Protein AF-A0AAU7EG96-F1 (afdb_monomer)

Foldseek 3Di:
DADPVRDDFQADDDDPPDDDDQPCCQVVVDDHPDDDDDLDDDDDDDDHSVRLVVCCVVDPVSVVVVVVNVVVVVVVVVVVVVCLPPDLLVVVVVVCVVPVCCPVRDDLCNVCSNSVHHSVVSVVSVVVVVD

Solvent-accessible surface area (backbone atoms only — not comparable to full-atom values): 8156 Å² total; per-residue (Å²): 56,68,45,99,85,69,45,78,39,43,87,78,85,85,61,90,98,57,91,82,79,54,64,65,20,57,74,69,74,46,82,64,86,59,75,87,80,79,90,57,97,78,86,82,89,85,77,52,61,68,58,50,52,51,44,44,74,75,28,68,7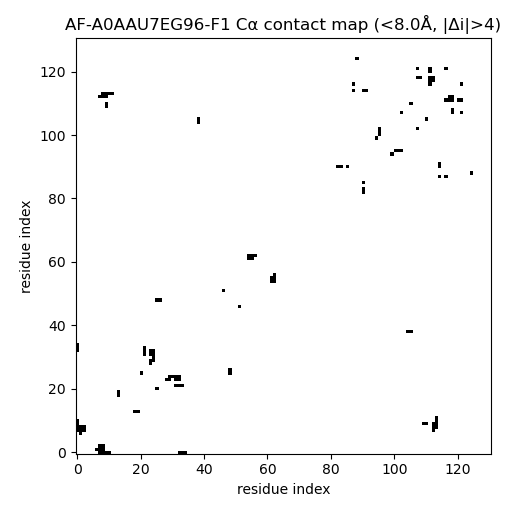0,52,37,56,50,50,50,54,51,51,53,51,53,50,52,53,51,52,52,56,57,61,46,66,81,46,54,69,67,57,48,48,50,52,47,42,73,78,35,78,62,45,79,83,73,46,56,66,61,53,53,14,35,50,66,72,47,50,54,68,56,46,54,52,53,53,63,71,67,75,112

Organism: NCBI:txid3045158

Sequence (131 aa):
MLSTEGKEVNTGFNFENWWIGDVCSFVNQTPSLINTQFLENTTLLTITAKNHLDLLNKSQCFREYTYKLRSKATMASVLKLSELSESARTRYKVLLEKYPKIQQRVSQKQIASFLQITPEALSRLRKSETL

Secondary structure (DSSP, 8-state):
-B-TTS-B-------TT-----HHHHHHTPPPSS----SS--------HHHHHHHHHH-HHHHHHHHHHHHHHHHHHHHHHHGGGS-HHHHHHHHHHH-TTHHHHS-HHHHHHHTTS-HHHHHHHHHHH--

pLDDT: mean 91.74, std 6.52, range [41.66, 98.31]

Structure (mmCIF, N/CA/C/O backbone):
data_AF-A0AAU7EG96-F1
#
_entry.id   AF-A0AAU7EG96-F1
#
loop_
_atom_site.group_PDB
_atom_site.id
_atom_site.type_symbol
_atom_site.label_atom_id
_atom_site.label_alt_id
_atom_site.label_comp_id
_atom_site.label_asym_id
_atom_site.label_entity_id
_atom_site.label_seq_id
_atom_site.pdbx_PDB_ins_code
_atom_site.Cartn_x
_atom_site.Cartn_y
_atom_site.Cartn_z
_atom_site.occupancy
_atom_site.B_iso_or_equiv
_atom_site.auth_seq_id
_atom_site.auth_comp_id
_atom_site.auth_asym_id
_atom_site.auth_atom_id
_atom_site.pdbx_PDB_model_num
ATOM 1 N N . MET A 1 1 ? 4.198 -4.370 7.276 1.00 84.25 1 MET A N 1
ATOM 2 C CA . MET A 1 1 ? 5.556 -4.248 7.862 1.00 84.25 1 MET A CA 1
ATOM 3 C C . MET A 1 1 ? 5.517 -4.840 9.261 1.00 84.25 1 MET A C 1
ATOM 5 O O . MET A 1 1 ? 4.439 -4.861 9.841 1.00 84.25 1 MET A O 1
ATOM 9 N N . LEU A 1 2 ? 6.635 -5.330 9.795 1.00 83.06 2 LEU A N 1
ATOM 10 C CA . LEU A 1 2 ? 6.716 -5.724 11.204 1.00 83.06 2 LEU A CA 1
ATOM 11 C C . LEU A 1 2 ? 7.231 -4.551 12.041 1.00 83.06 2 LEU A C 1
ATOM 13 O O . LEU A 1 2 ? 8.194 -3.894 11.649 1.00 83.06 2 LEU A O 1
ATOM 17 N N . SER A 1 3 ? 6.581 -4.277 13.170 1.00 84.31 3 SER A N 1
ATOM 18 C CA . SER A 1 3 ? 7.114 -3.362 14.177 1.00 84.31 3 SER A CA 1
ATOM 19 C C . SER A 1 3 ? 8.365 -3.952 14.834 1.00 84.31 3 SER A C 1
ATOM 21 O O . SER A 1 3 ? 8.669 -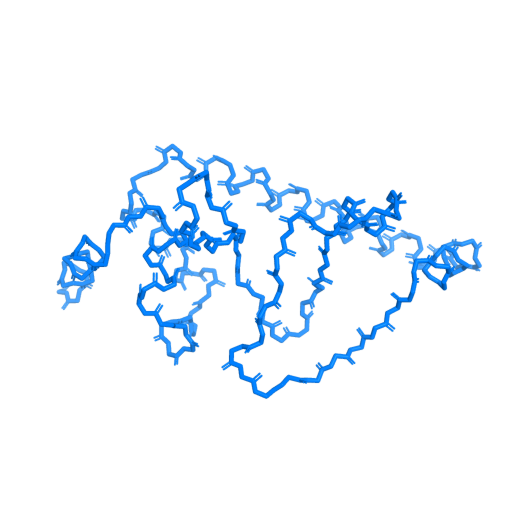5.136 14.681 1.00 84.31 3 SER A O 1
ATOM 23 N N . THR A 1 4 ? 9.061 -3.143 15.630 1.00 84.12 4 THR A N 1
ATOM 24 C CA . THR A 1 4 ? 10.184 -3.592 16.469 1.00 84.12 4 THR A CA 1
ATOM 25 C C . THR A 1 4 ? 9.793 -4.694 17.461 1.00 84.12 4 THR A C 1
ATOM 27 O O . THR A 1 4 ? 10.639 -5.479 17.868 1.00 84.12 4 THR A O 1
ATOM 30 N N . GLU A 1 5 ? 8.508 -4.795 17.807 1.00 85.69 5 GLU A N 1
ATOM 31 C CA . GLU A 1 5 ? 7.936 -5.848 18.658 1.00 85.69 5 GLU A CA 1
ATOM 32 C C . GLU A 1 5 ? 7.447 -7.073 17.859 1.00 85.69 5 GLU A C 1
ATOM 34 O O . GLU A 1 5 ? 6.770 -7.941 18.405 1.00 85.69 5 GLU A O 1
ATOM 39 N N . GLY A 1 6 ? 7.702 -7.128 16.547 1.00 84.31 6 GLY A N 1
ATOM 40 C CA . GLY A 1 6 ? 7.249 -8.215 15.675 1.00 84.31 6 GLY A CA 1
ATOM 41 C C . GLY A 1 6 ? 5.750 -8.198 15.354 1.00 84.31 6 GLY A C 1
ATOM 42 O O . GLY A 1 6 ? 5.225 -9.177 14.827 1.00 84.31 6 GLY A O 1
ATOM 43 N N . LYS A 1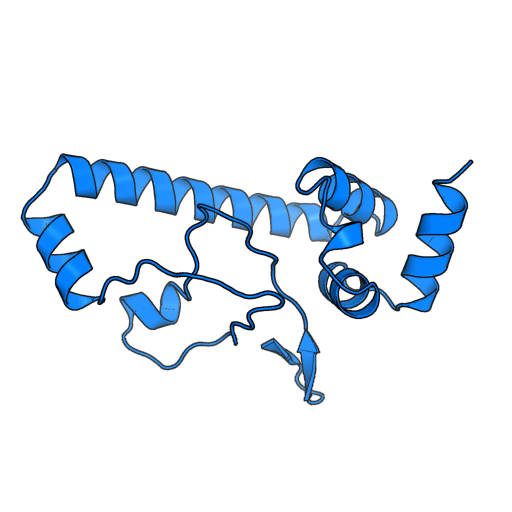 7 ? 5.035 -7.103 15.647 1.00 86.19 7 LYS A N 1
ATOM 44 C CA . LYS A 1 7 ? 3.603 -6.969 15.330 1.00 86.19 7 LYS A CA 1
ATOM 45 C C . LYS A 1 7 ? 3.406 -6.482 13.902 1.00 86.19 7 LYS A C 1
ATOM 47 O O . LYS A 1 7 ? 4.106 -5.585 13.438 1.00 86.19 7 LYS A O 1
ATOM 52 N N . GLU A 1 8 ? 2.410 -7.030 13.217 1.00 89.56 8 GLU A N 1
ATOM 53 C CA . GLU A 1 8 ? 2.054 -6.573 11.878 1.00 89.56 8 GLU A CA 1
ATOM 54 C C . GLU A 1 8 ? 1.417 -5.176 11.914 1.00 89.56 8 GLU A C 1
ATOM 56 O O . GLU A 1 8 ? 0.393 -4.945 12.561 1.00 89.56 8 GLU A O 1
ATOM 61 N N . VAL A 1 9 ? 2.022 -4.255 11.167 1.00 92.06 9 VAL A N 1
ATOM 62 C CA . VAL A 1 9 ? 1.521 -2.904 10.920 1.00 92.06 9 VAL A CA 1
ATOM 63 C C . VAL A 1 9 ? 1.111 -2.793 9.455 1.00 92.06 9 VAL A C 1
ATOM 65 O O . VAL A 1 9 ? 1.949 -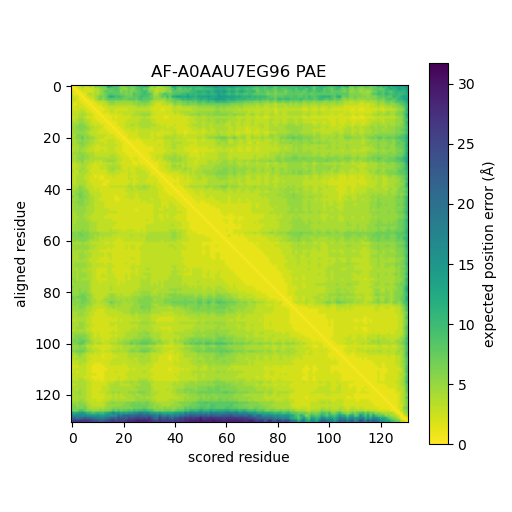2.917 8.547 1.00 92.06 9 VAL A O 1
ATOM 68 N N . ASN A 1 10 ? -0.182 -2.559 9.220 1.00 93.75 10 ASN A N 1
ATOM 69 C CA . ASN A 1 10 ? -0.733 -2.363 7.882 1.00 93.75 10 ASN A CA 1
ATOM 70 C C . ASN A 1 10 ? -0.454 -0.925 7.423 1.00 93.75 10 ASN A C 1
ATOM 72 O O . ASN A 1 10 ? -0.897 0.042 8.034 1.00 93.75 10 ASN A O 1
ATOM 76 N N . THR A 1 11 ? 0.299 -0.768 6.334 1.00 90.38 11 THR A N 1
ATOM 77 C CA . THR A 1 11 ? 0.752 0.547 5.849 1.00 90.38 11 THR A CA 1
ATOM 78 C C . THR A 1 11 ? -0.112 1.107 4.721 1.00 90.38 11 THR A C 1
ATOM 80 O O . THR A 1 11 ? 0.005 2.286 4.392 1.00 90.38 11 THR A O 1
ATOM 83 N N . GLY A 1 12 ? -1.009 0.316 4.140 1.00 91.12 12 GLY A N 1
ATOM 84 C CA . GLY A 1 12 ? -1.874 0.748 3.051 1.00 91.12 12 GLY A CA 1
ATOM 85 C C . GLY A 1 12 ? -2.803 -0.360 2.585 1.00 91.12 12 GLY A C 1
ATOM 86 O O . GLY A 1 12 ? -2.575 -1.533 2.875 1.00 91.12 12 GLY A O 1
ATOM 87 N N . PHE A 1 13 ? -3.827 0.040 1.840 1.00 92.75 13 PHE A N 1
ATOM 88 C CA . PHE A 1 13 ? -4.729 -0.851 1.122 1.00 92.75 13 PHE A CA 1
ATOM 89 C C . PHE A 1 13 ? -4.716 -0.445 -0.343 1.00 92.75 13 PHE A C 1
ATOM 91 O O . PHE A 1 13 ? -4.750 0.747 -0.651 1.00 92.75 13 PHE A O 1
ATOM 98 N N . ASN A 1 14 ? -4.639 -1.435 -1.224 1.00 91.94 14 ASN A N 1
ATOM 99 C CA . ASN A 1 14 ? -4.658 -1.237 -2.664 1.00 91.94 14 ASN A CA 1
ATOM 100 C C . ASN A 1 14 ? -5.835 -2.015 -3.240 1.00 91.94 14 ASN A C 1
ATOM 102 O O . ASN A 1 14 ? -6.089 -3.146 -2.828 1.00 91.94 14 ASN A O 1
ATOM 106 N N . PHE A 1 15 ? -6.538 -1.383 -4.170 1.00 92.00 15 PHE A N 1
ATOM 107 C CA . PHE A 1 15 ? -7.729 -1.921 -4.815 1.00 92.00 15 PHE A CA 1
ATOM 108 C C . PHE A 1 15 ? -7.469 -2.141 -6.308 1.00 92.00 15 PHE A C 1
ATOM 110 O O . PHE A 1 15 ? -6.350 -1.979 -6.797 1.00 92.00 15 PHE A O 1
ATOM 117 N N . GLU A 1 16 ? -8.496 -2.552 -7.039 1.00 92.38 16 GLU A N 1
ATOM 118 C CA . GLU A 1 16 ? -8.412 -2.835 -8.465 1.00 92.38 16 GLU A CA 1
ATOM 119 C C . GLU A 1 16 ? -7.864 -1.637 -9.254 1.00 92.38 16 GLU A C 1
ATOM 121 O O . GLU A 1 16 ? -8.181 -0.482 -8.968 1.00 92.38 16 GLU A O 1
ATOM 126 N N . ASN A 1 17 ? -7.073 -1.922 -10.293 1.00 91.25 17 ASN A N 1
ATOM 127 C CA . ASN A 1 17 ? -6.453 -0.935 -11.190 1.00 91.25 17 ASN A CA 1
ATOM 128 C C . ASN A 1 17 ? -5.420 -0.004 -10.530 1.00 91.25 17 ASN A C 1
ATOM 130 O O . ASN A 1 17 ? -5.036 1.010 -11.119 1.00 91.25 17 ASN A O 1
ATOM 134 N N . TRP A 1 18 ? -4.962 -0.323 -9.319 1.00 91.38 18 TRP A N 1
ATOM 135 C CA . TRP A 1 18 ? -3.933 0.451 -8.633 1.00 91.38 18 TRP A CA 1
ATOM 136 C C . TRP A 1 18 ? -2.543 -0.124 -8.874 1.00 91.38 18 TRP A C 1
ATOM 138 O O . TRP A 1 18 ? -2.346 -1.335 -8.966 1.00 91.38 18 TRP A O 1
ATOM 148 N N . TRP A 1 19 ? -1.558 0.769 -8.931 1.00 92.38 19 TRP A N 1
ATOM 149 C CA . TRP A 1 19 ? -0.156 0.377 -8.902 1.00 92.38 19 TRP A CA 1
ATOM 150 C C . TRP A 1 19 ? 0.233 -0.031 -7.489 1.00 92.38 19 TRP A C 1
ATOM 152 O O . TRP A 1 19 ? -0.024 0.703 -6.535 1.00 92.38 19 TRP A O 1
ATOM 162 N N . ILE A 1 20 ? 0.903 -1.173 -7.374 1.00 91.00 20 ILE A N 1
ATOM 163 C CA . ILE A 1 20 ? 1.478 -1.653 -6.122 1.00 91.00 20 ILE A CA 1
ATOM 164 C C . ILE A 1 20 ? 2.963 -1.920 -6.318 1.00 91.00 20 ILE A C 1
ATOM 166 O O . ILE A 1 20 ? 3.393 -2.383 -7.374 1.00 91.00 20 ILE A O 1
ATOM 170 N N . GLY A 1 21 ? 3.752 -1.621 -5.296 1.00 89.38 21 GLY A N 1
ATOM 171 C CA . GLY A 1 21 ? 5.180 -1.886 -5.312 1.00 89.38 21 GLY A CA 1
ATOM 172 C C . GLY A 1 21 ? 5.919 -1.069 -4.268 1.00 89.38 21 GLY A C 1
ATOM 173 O O . GLY A 1 21 ? 5.501 0.025 -3.890 1.00 89.38 21 GLY A O 1
ATOM 174 N N . ASP A 1 22 ? 7.042 -1.611 -3.820 1.00 90.62 22 ASP A N 1
ATOM 175 C CA . ASP A 1 22 ? 8.004 -0.883 -3.011 1.00 90.62 22 ASP A CA 1
ATOM 176 C C . ASP A 1 22 ? 8.964 -0.144 -3.944 1.00 90.62 22 ASP A C 1
ATOM 178 O O . ASP A 1 22 ? 9.811 -0.752 -4.599 1.00 90.62 22 ASP A O 1
ATOM 182 N N . VAL A 1 23 ? 8.811 1.178 -4.023 1.00 89.44 23 VAL A N 1
ATOM 183 C CA . VAL A 1 23 ? 9.634 2.028 -4.891 1.00 89.44 23 VAL A CA 1
ATOM 184 C C . VAL A 1 23 ? 11.108 1.980 -4.486 1.00 89.44 23 VAL A C 1
ATOM 186 O O . VAL A 1 23 ? 11.965 1.987 -5.368 1.00 89.44 23 VAL A O 1
ATOM 189 N N . CYS A 1 24 ? 11.419 1.888 -3.190 1.00 90.00 24 CYS A N 1
ATOM 190 C CA . CYS A 1 24 ? 12.800 1.809 -2.714 1.00 90.00 24 CYS A CA 1
ATOM 191 C C . CYS A 1 24 ? 13.455 0.515 -3.195 1.00 90.00 24 CYS A C 1
ATOM 193 O O . CYS A 1 24 ? 14.531 0.557 -3.789 1.00 90.00 24 CYS A O 1
ATOM 195 N N . SER A 1 25 ? 12.772 -0.615 -3.009 1.00 93.00 25 SER A N 1
ATOM 196 C CA . SER A 1 25 ? 13.219 -1.918 -3.514 1.00 93.00 25 SER A CA 1
ATOM 197 C C . SER A 1 25 ? 13.349 -1.927 -5.036 1.00 93.00 25 SER A C 1
ATOM 199 O O . SER A 1 25 ? 14.376 -2.336 -5.576 1.00 93.00 25 SER A O 1
ATOM 201 N N . PHE A 1 26 ? 12.340 -1.407 -5.738 1.00 92.50 26 PHE A N 1
ATOM 202 C CA . PHE A 1 26 ? 12.288 -1.409 -7.196 1.00 92.50 26 PHE A CA 1
ATOM 203 C C . PHE A 1 26 ? 13.391 -0.559 -7.835 1.00 92.50 26 PHE A C 1
ATOM 205 O O . PHE A 1 26 ? 13.943 -0.942 -8.864 1.00 92.50 26 PHE A O 1
ATOM 212 N N . VAL A 1 27 ? 13.724 0.593 -7.245 1.00 90.56 27 VAL A N 1
ATOM 213 C CA . VAL A 1 27 ? 14.768 1.488 -7.765 1.00 90.56 27 VAL A CA 1
ATOM 214 C C . VAL A 1 27 ? 16.159 1.009 -7.361 1.00 90.56 27 VAL A C 1
ATOM 216 O O . VAL A 1 27 ? 17.033 0.918 -8.218 1.00 90.56 27 VAL A O 1
ATOM 219 N N . ASN A 1 28 ? 16.360 0.663 -6.088 1.00 92.12 28 ASN A N 1
ATOM 220 C CA . ASN A 1 28 ? 17.689 0.341 -5.558 1.00 92.12 28 ASN A CA 1
ATOM 221 C C . ASN A 1 28 ? 18.083 -1.130 -5.737 1.00 92.12 28 ASN A C 1
ATOM 223 O O . ASN A 1 28 ? 19.201 -1.498 -5.393 1.00 92.12 28 ASN A O 1
ATOM 227 N N . GLN A 1 29 ? 17.181 -1.972 -6.251 1.00 92.81 29 GLN A N 1
ATOM 228 C CA . GLN A 1 29 ? 17.384 -3.421 -6.364 1.00 92.81 29 GLN A CA 1
ATOM 229 C C . GLN A 1 29 ? 17.696 -4.076 -5.006 1.00 92.81 29 GLN A C 1
ATOM 231 O O . GLN A 1 29 ? 18.480 -5.018 -4.912 1.00 92.81 29 GLN A O 1
ATOM 236 N N . THR A 1 30 ? 17.071 -3.572 -3.939 1.00 94.94 30 THR A N 1
ATOM 237 C CA . THR A 1 30 ? 17.206 -4.093 -2.572 1.00 94.94 30 THR A CA 1
ATOM 238 C C . THR A 1 30 ? 15.987 -4.927 -2.181 1.00 94.94 30 THR A C 1
ATOM 240 O O . THR A 1 30 ? 14.924 -4.766 -2.786 1.00 94.94 30 THR A O 1
ATOM 243 N N . PRO A 1 31 ? 16.073 -5.779 -1.143 1.00 92.88 31 PRO A N 1
ATOM 244 C CA . PRO A 1 31 ? 14.891 -6.398 -0.548 1.00 92.88 31 PRO A CA 1
ATOM 245 C C . PRO A 1 31 ? 13.833 -5.358 -0.162 1.00 92.88 31 PRO A C 1
ATOM 247 O O . PRO A 1 31 ? 14.161 -4.214 0.166 1.00 92.88 31 PRO A O 1
ATOM 250 N N . SER A 1 32 ? 12.562 -5.757 -0.214 1.00 91.94 32 SER A N 1
ATOM 251 C CA . SER A 1 32 ? 11.463 -4.862 0.140 1.00 91.94 32 SER A CA 1
ATOM 252 C C . SER A 1 32 ? 11.392 -4.608 1.642 1.00 91.94 32 SER A C 1
ATOM 254 O O . SER A 1 32 ? 11.565 -5.517 2.451 1.00 91.94 32 SER A O 1
ATOM 256 N N . LEU A 1 33 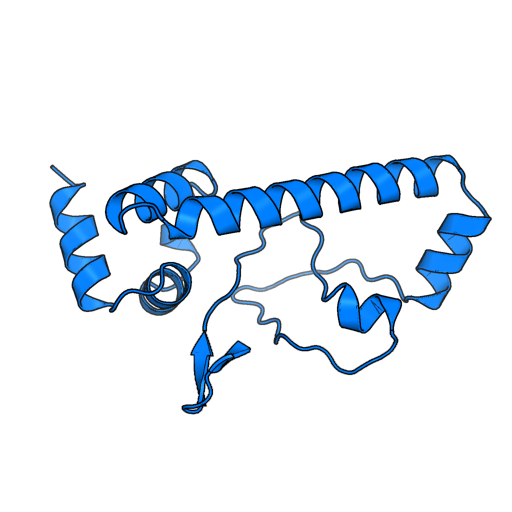? 11.101 -3.360 2.004 1.00 88.19 33 LEU A N 1
ATOM 257 C CA . LEU A 1 33 ? 10.857 -2.931 3.381 1.00 88.19 33 LEU A CA 1
ATOM 258 C C . LEU A 1 33 ? 9.447 -3.300 3.863 1.00 88.19 33 LEU A C 1
ATOM 260 O O . LEU A 1 33 ? 9.151 -3.232 5.059 1.00 88.19 33 LEU A O 1
ATOM 264 N N . ILE A 1 34 ? 8.552 -3.646 2.936 1.00 90.25 34 ILE A N 1
ATOM 265 C CA . ILE A 1 34 ? 7.153 -3.947 3.216 1.00 90.25 34 ILE A CA 1
ATOM 266 C C . ILE A 1 34 ? 6.745 -5.275 2.586 1.00 90.25 34 ILE A C 1
ATOM 268 O O . ILE A 1 34 ? 7.139 -5.626 1.480 1.00 90.25 34 ILE A O 1
ATOM 272 N N . ASN A 1 35 ? 5.869 -5.995 3.277 1.00 91.06 35 ASN A N 1
ATOM 273 C CA . ASN A 1 35 ? 5.263 -7.200 2.732 1.00 91.06 35 ASN A CA 1
ATOM 274 C C . ASN A 1 35 ? 3.948 -6.825 2.051 1.00 91.06 35 ASN A C 1
ATOM 276 O O . ASN A 1 35 ? 3.193 -5.997 2.567 1.00 91.06 35 ASN A O 1
ATOM 280 N N . THR A 1 36 ? 3.669 -7.464 0.917 1.00 92.00 36 THR A N 1
ATOM 281 C CA . THR A 1 36 ? 2.384 -7.359 0.220 1.00 92.00 36 THR A CA 1
ATOM 282 C C . THR A 1 36 ? 1.614 -8.658 0.410 1.00 92.00 36 THR A C 1
ATOM 284 O O . THR A 1 36 ? 2.154 -9.735 0.170 1.00 92.00 36 THR A O 1
ATOM 287 N N . GLN A 1 37 ? 0.360 -8.551 0.840 1.00 93.31 37 GLN A N 1
ATOM 288 C CA . GLN A 1 37 ? -0.544 -9.681 1.028 1.00 93.31 37 GLN A CA 1
ATOM 289 C C . GLN A 1 37 ? -1.801 -9.461 0.189 1.00 93.31 37 GLN A C 1
ATOM 291 O O . GLN A 1 37 ? -2.407 -8.391 0.247 1.00 93.31 37 GLN A O 1
ATOM 296 N N . PHE A 1 38 ? -2.206 -10.484 -0.561 1.00 94.56 38 PHE A N 1
ATOM 297 C CA . PHE A 1 38 ? -3.485 -10.496 -1.266 1.00 94.56 38 PHE A CA 1
ATOM 298 C C . PHE A 1 38 ? -4.567 -11.013 -0.319 1.00 94.56 38 PHE A C 1
ATOM 300 O O . PHE A 1 38 ? -4.449 -12.117 0.209 1.00 94.56 38 PHE A O 1
ATOM 307 N N . LEU A 1 39 ? -5.590 -10.194 -0.067 1.00 94.38 39 LEU A N 1
ATOM 308 C CA . LEU A 1 39 ? -6.718 -10.553 0.807 1.00 94.38 39 LEU A CA 1
ATOM 309 C C . LEU A 1 39 ? -7.836 -11.286 0.054 1.00 94.38 39 LEU A C 1
ATOM 311 O O . LEU A 1 39 ? -8.723 -11.868 0.667 1.00 94.38 39 LEU A O 1
ATOM 315 N N . GLU A 1 40 ? -7.777 -11.256 -1.274 1.00 93.56 40 GLU A N 1
ATOM 316 C CA . GLU A 1 40 ? -8.758 -11.817 -2.194 1.00 93.56 40 GLU A CA 1
ATOM 317 C C . GLU A 1 40 ? -8.022 -12.410 -3.407 1.00 93.56 40 GLU A C 1
ATOM 319 O O . GLU A 1 40 ? -6.855 -12.081 -3.663 1.00 93.56 40 GLU A O 1
ATOM 324 N N . ASN A 1 41 ? -8.704 -13.252 -4.189 1.00 95.81 41 ASN A N 1
ATOM 325 C CA . ASN A 1 41 ? -8.166 -13.748 -5.457 1.00 95.81 41 ASN A CA 1
ATOM 326 C C . ASN A 1 41 ? -7.821 -12.568 -6.372 1.00 95.81 41 ASN A C 1
ATOM 328 O O . ASN A 1 41 ? -8.692 -11.790 -6.752 1.00 95.81 41 ASN A O 1
ATOM 332 N N . THR A 1 42 ? -6.540 -12.437 -6.711 1.00 95.25 42 THR A N 1
ATOM 333 C CA . THR A 1 42 ? -6.002 -11.256 -7.390 1.00 95.25 42 THR A CA 1
ATOM 334 C C . THR A 1 42 ? -5.252 -11.662 -8.651 1.00 95.25 42 THR A C 1
ATOM 336 O O . THR A 1 42 ? -4.443 -12.588 -8.638 1.00 95.25 42 THR A O 1
ATOM 339 N N . THR A 1 43 ? -5.481 -10.929 -9.737 1.00 96.12 43 THR A N 1
ATOM 340 C CA . THR A 1 43 ? -4.669 -10.994 -10.955 1.00 96.12 43 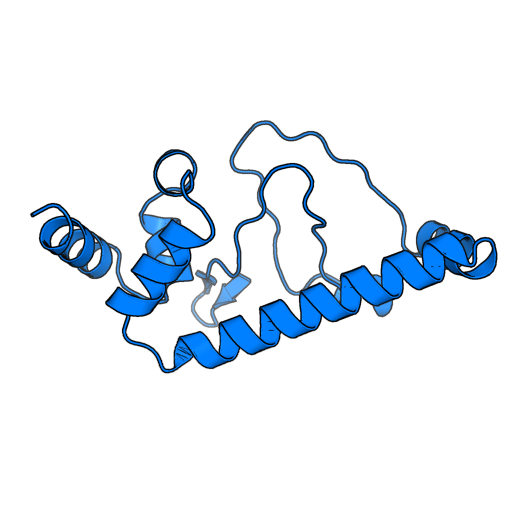THR A CA 1
ATOM 341 C C . THR A 1 43 ? -3.825 -9.734 -11.057 1.00 96.12 43 THR A C 1
ATOM 343 O O . THR A 1 43 ? -4.309 -8.634 -10.797 1.00 96.12 43 THR A O 1
ATOM 346 N N . LEU A 1 44 ? -2.559 -9.891 -11.440 1.00 95.69 44 LEU A N 1
ATOM 347 C CA . LEU A 1 44 ? -1.605 -8.792 -11.532 1.00 95.69 44 LEU A CA 1
ATOM 348 C C . LEU A 1 44 ? -1.026 -8.693 -12.934 1.00 95.69 44 LEU A C 1
ATOM 350 O O . LEU A 1 44 ? -0.700 -9.701 -13.559 1.00 95.69 44 LEU A O 1
ATOM 354 N N . LEU A 1 45 ? -0.809 -7.456 -13.367 1.00 96.38 45 LEU A N 1
ATOM 355 C CA . LEU A 1 45 ? 0.128 -7.142 -14.435 1.00 96.38 45 LEU A CA 1
ATOM 356 C C . LEU A 1 45 ? 1.441 -6.723 -13.782 1.00 96.38 45 LEU A C 1
ATOM 358 O O . LEU A 1 45 ? 1.457 -5.833 -12.931 1.00 96.38 45 LEU A O 1
ATOM 362 N N . THR A 1 46 ? 2.535 -7.378 -14.154 1.00 95.38 46 THR A N 1
ATOM 363 C CA . THR A 1 46 ? 3.847 -7.135 -13.552 1.00 95.38 46 THR A CA 1
ATOM 364 C C . THR A 1 46 ? 4.821 -6.592 -14.588 1.00 95.38 46 THR A C 1
ATOM 366 O O . THR A 1 46 ? 4.759 -6.915 -15.774 1.00 95.38 46 THR A O 1
ATOM 369 N N . ILE A 1 47 ? 5.739 -5.742 -14.133 1.00 95.19 47 ILE A N 1
ATOM 370 C CA . ILE A 1 47 ? 6.843 -5.234 -14.941 1.00 95.19 47 ILE A CA 1
ATOM 371 C C . ILE A 1 47 ? 8.130 -5.321 -14.129 1.00 95.19 47 ILE A C 1
ATOM 373 O O . ILE A 1 47 ? 8.169 -4.953 -12.957 1.00 95.19 47 ILE A O 1
ATOM 377 N N . THR A 1 48 ? 9.196 -5.826 -14.746 1.00 94.81 48 THR A N 1
ATOM 378 C CA . THR A 1 48 ? 10.515 -5.870 -14.108 1.00 94.81 48 THR A CA 1
ATOM 379 C C . THR A 1 48 ? 11.149 -4.480 -14.106 1.00 94.81 48 THR A C 1
ATOM 381 O O . THR A 1 48 ? 10.871 -3.662 -14.985 1.00 94.81 48 THR A O 1
ATOM 384 N N . ALA A 1 49 ? 12.059 -4.213 -13.166 1.00 93.81 49 ALA A N 1
ATOM 385 C CA . ALA A 1 49 ? 12.807 -2.953 -13.138 1.00 93.81 49 ALA A CA 1
ATOM 386 C C . ALA A 1 49 ? 13.556 -2.691 -14.456 1.00 93.81 49 ALA A C 1
ATOM 388 O O . ALA A 1 49 ? 13.519 -1.579 -14.984 1.00 93.81 49 ALA A O 1
ATOM 389 N N . LYS A 1 50 ? 14.137 -3.746 -15.044 1.00 95.06 50 LYS A N 1
ATOM 390 C CA . LYS A 1 50 ? 14.781 -3.702 -16.362 1.00 95.06 50 LYS A CA 1
ATOM 391 C C . LYS A 1 50 ? 13.812 -3.260 -17.462 1.00 95.06 50 LYS A C 1
ATOM 393 O O . LYS A 1 50 ? 14.117 -2.321 -18.188 1.00 95.06 50 LYS A O 1
ATOM 398 N N . ASN A 1 51 ? 12.650 -3.906 -17.575 1.00 96.75 51 ASN A N 1
ATOM 399 C CA . ASN A 1 51 ? 11.679 -3.588 -18.627 1.00 96.75 51 ASN A CA 1
ATOM 400 C C . ASN A 1 51 ? 11.063 -2.201 -18.422 1.00 96.75 51 ASN A C 1
ATOM 402 O O . ASN A 1 51 ? 10.817 -1.485 -19.385 1.00 96.75 51 ASN A O 1
ATOM 406 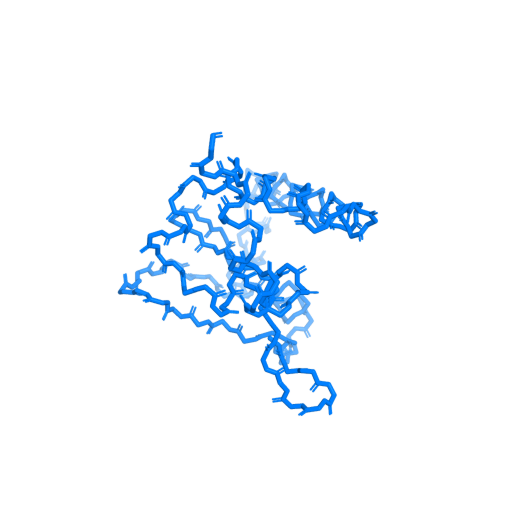N N . HIS A 1 52 ? 10.856 -1.791 -17.172 1.00 96.12 52 HIS A N 1
ATOM 407 C CA . HIS A 1 52 ? 10.391 -0.447 -16.858 1.00 96.12 52 HIS A CA 1
ATOM 408 C C . HIS A 1 52 ? 11.407 0.615 -17.296 1.00 96.12 52 HIS A C 1
ATOM 410 O O . HIS A 1 52 ? 11.026 1.600 -17.924 1.00 96.12 52 HIS A O 1
ATOM 416 N N . LEU A 1 53 ? 12.697 0.420 -17.002 1.00 95.12 53 LEU A N 1
ATOM 417 C CA . LEU A 1 53 ? 13.757 1.326 -17.452 1.00 95.12 53 LEU A CA 1
ATOM 418 C C . LEU A 1 53 ? 13.855 1.371 -18.983 1.00 95.12 53 LEU A C 1
ATOM 420 O O . LEU A 1 53 ? 13.966 2.448 -19.563 1.00 95.12 53 LEU A O 1
ATOM 424 N N . ASP A 1 54 ? 13.758 0.218 -19.640 1.00 97.19 54 ASP A N 1
ATOM 425 C CA . ASP A 1 54 ? 13.753 0.127 -21.099 1.00 97.19 54 ASP A CA 1
ATOM 426 C C . ASP A 1 54 ? 12.576 0.901 -21.723 1.00 97.19 54 ASP A C 1
ATOM 428 O O . ASP A 1 54 ? 12.773 1.698 -22.642 1.00 97.19 54 ASP A O 1
ATOM 432 N N . LEU A 1 55 ? 11.364 0.765 -21.171 1.00 97.25 55 LEU A N 1
ATOM 433 C CA . LEU A 1 55 ? 10.195 1.534 -21.612 1.00 97.25 55 LEU A CA 1
ATOM 434 C C . LEU A 1 55 ? 10.353 3.037 -21.374 1.00 97.25 55 LEU A C 1
ATOM 436 O O . LEU A 1 55 ? 9.963 3.830 -22.233 1.00 97.25 55 LEU A O 1
ATOM 440 N N . LEU A 1 56 ? 10.942 3.440 -20.242 1.00 96.88 56 LEU A N 1
ATOM 441 C CA . LEU A 1 56 ? 11.263 4.845 -19.999 1.00 96.88 56 LEU A CA 1
ATOM 442 C C . LEU A 1 56 ? 12.222 5.376 -21.066 1.00 96.88 56 LEU A C 1
ATOM 444 O O . LEU A 1 56 ? 12.029 6.485 -21.546 1.00 96.88 56 LEU A O 1
ATOM 448 N N . ASN A 1 57 ? 13.222 4.607 -21.491 1.00 97.44 57 ASN A N 1
ATOM 449 C CA . ASN A 1 57 ? 14.156 5.062 -22.521 1.00 97.44 57 ASN A CA 1
ATOM 450 C C . ASN A 1 57 ? 13.490 5.146 -23.904 1.00 97.44 57 ASN A C 1
ATOM 452 O O . ASN A 1 57 ? 13.714 6.108 -24.640 1.00 97.44 57 ASN A O 1
ATOM 456 N N . LYS A 1 58 ? 12.615 4.189 -24.230 1.00 98.19 58 LYS A N 1
ATOM 457 C CA . LYS A 1 58 ? 12.000 4.052 -25.560 1.00 98.19 58 LYS A CA 1
ATOM 458 C C . LYS A 1 58 ? 10.766 4.922 -25.800 1.00 98.19 58 LYS A C 1
ATOM 460 O O . LYS A 1 58 ? 10.482 5.240 -26.949 1.00 98.19 58 LYS A O 1
ATOM 465 N N . SER A 1 59 ? 10.018 5.303 -24.763 1.00 98.31 59 SER A N 1
ATOM 466 C CA . SER A 1 59 ? 8.728 5.987 -24.926 1.00 98.31 59 SER A CA 1
ATOM 467 C C . SER A 1 59 ? 8.619 7.245 -24.071 1.00 98.31 59 SER A C 1
ATOM 469 O O . SER A 1 59 ? 8.539 7.185 -22.843 1.00 98.31 59 SER A O 1
ATOM 471 N N . GLN A 1 60 ? 8.533 8.405 -24.728 1.00 97.88 60 GLN A N 1
ATOM 472 C CA . GLN A 1 60 ? 8.271 9.675 -24.046 1.00 97.88 60 GLN A CA 1
ATOM 473 C C . GLN A 1 60 ? 6.921 9.667 -23.321 1.00 97.88 60 GLN A C 1
ATOM 475 O O . GLN A 1 60 ? 6.849 10.084 -22.167 1.00 97.88 60 GLN A O 1
ATOM 480 N N . CYS A 1 61 ? 5.876 9.128 -23.954 1.00 98.12 61 CYS A N 1
ATOM 481 C CA . CYS A 1 61 ? 4.554 9.019 -23.340 1.00 98.12 61 CYS A CA 1
ATOM 482 C C . CYS A 1 61 ? 4.611 8.204 -22.036 1.00 98.12 61 CYS A C 1
ATOM 484 O O . CYS A 1 61 ? 4.053 8.613 -21.016 1.00 98.12 61 CYS A O 1
ATOM 486 N N . PHE A 1 62 ? 5.363 7.097 -22.027 1.00 97.56 62 PHE A N 1
ATOM 487 C CA . PHE A 1 62 ? 5.541 6.287 -20.823 1.00 97.56 62 PHE A CA 1
ATOM 488 C C . PHE A 1 62 ? 6.334 7.018 -19.727 1.00 97.56 62 PHE A C 1
ATOM 490 O O . PHE A 1 62 ? 6.000 6.893 -18.545 1.00 97.56 62 PHE A O 1
ATOM 497 N N . ARG A 1 63 ? 7.340 7.829 -20.093 1.00 97.75 63 ARG A N 1
ATOM 498 C CA . ARG A 1 63 ? 8.054 8.696 -19.136 1.00 97.75 63 ARG A CA 1
ATOM 499 C C . ARG A 1 63 ? 7.128 9.711 -18.484 1.00 97.75 63 ARG A C 1
ATOM 501 O O . ARG A 1 63 ? 7.120 9.818 -17.261 1.00 97.75 63 ARG A O 1
ATOM 508 N N . GLU A 1 64 ? 6.336 10.428 -19.274 1.00 98.00 64 GLU A N 1
ATOM 509 C CA . GLU A 1 64 ? 5.400 11.438 -18.769 1.00 98.00 64 GLU A CA 1
ATOM 510 C C . GLU A 1 64 ? 4.317 10.816 -17.884 1.00 98.00 64 GLU A C 1
ATOM 512 O O . GLU A 1 64 ? 3.991 11.350 -16.819 1.00 98.00 64 GLU A O 1
ATOM 517 N N . TYR A 1 65 ? 3.792 9.657 -18.291 1.00 96.81 65 TYR A N 1
ATOM 518 C CA . TYR A 1 65 ? 2.860 8.876 -17.485 1.00 96.81 65 TYR A CA 1
ATOM 519 C C . TYR A 1 65 ? 3.479 8.484 -16.141 1.00 96.81 65 TYR A C 1
ATOM 521 O O . TYR A 1 65 ? 2.904 8.765 -15.089 1.00 96.81 65 TYR A O 1
ATOM 529 N N . THR A 1 66 ? 4.677 7.895 -16.165 1.00 95.25 66 THR A N 1
ATOM 530 C CA . THR A 1 66 ? 5.385 7.455 -14.957 1.00 95.25 66 THR A CA 1
ATOM 531 C C . THR A 1 66 ? 5.721 8.628 -14.037 1.00 95.25 66 THR A C 1
ATOM 533 O O . THR A 1 66 ? 5.593 8.505 -12.819 1.00 95.25 66 THR A O 1
ATOM 536 N N . TYR A 1 67 ? 6.099 9.783 -14.593 1.00 96.12 67 TYR A N 1
ATOM 537 C CA . TYR A 1 67 ? 6.309 11.007 -13.822 1.00 96.12 67 TYR A CA 1
ATOM 538 C C . TYR A 1 67 ? 5.026 11.428 -13.096 1.00 96.12 67 TYR A C 1
ATOM 540 O O . TYR A 1 67 ? 5.032 11.567 -11.875 1.00 96.12 67 TYR A O 1
ATOM 548 N N . LYS A 1 68 ? 3.899 11.543 -13.812 1.00 97.06 68 LYS A N 1
ATOM 549 C CA . LYS A 1 68 ? 2.601 11.898 -13.211 1.00 97.06 68 LYS A CA 1
ATOM 550 C C . LYS A 1 68 ? 2.169 10.888 -12.147 1.00 97.06 68 LYS A C 1
ATOM 552 O O . LYS A 1 68 ? 1.678 11.289 -11.093 1.00 97.06 68 LYS A O 1
ATOM 557 N N . LEU A 1 69 ? 2.361 9.594 -12.407 1.00 94.19 69 LEU A N 1
ATOM 558 C CA . LEU A 1 69 ? 2.054 8.515 -11.469 1.00 94.19 69 LEU A CA 1
ATOM 559 C C . LEU A 1 69 ? 2.858 8.659 -10.170 1.00 94.19 69 LEU A C 1
ATOM 561 O O . LEU A 1 69 ? 2.274 8.668 -9.087 1.00 94.19 69 LEU A O 1
ATOM 565 N N . ARG A 1 70 ? 4.181 8.827 -10.273 1.00 93.25 70 ARG A N 1
ATOM 566 C CA . ARG A 1 70 ? 5.063 8.999 -9.110 1.00 93.25 70 ARG A CA 1
ATOM 567 C C . ARG A 1 70 ? 4.750 10.280 -8.347 1.00 93.25 70 ARG A C 1
ATOM 569 O O . ARG A 1 70 ? 4.645 10.230 -7.129 1.00 93.25 70 ARG A O 1
ATOM 576 N N . SER A 1 71 ? 4.503 11.392 -9.038 1.00 95.62 71 SER A N 1
ATOM 577 C CA . SER A 1 71 ? 4.098 12.648 -8.396 1.00 95.62 71 SER A CA 1
ATOM 578 C C . SER A 1 71 ? 2.798 12.489 -7.603 1.00 95.62 71 SER A C 1
ATOM 580 O O . SER A 1 71 ? 2.720 12.939 -6.462 1.00 95.62 71 SER A O 1
ATOM 582 N N . LYS A 1 72 ? 1.795 11.786 -8.151 1.00 93.81 72 LYS A N 1
ATOM 583 C CA . LYS A 1 72 ? 0.555 11.464 -7.422 1.00 93.81 72 LYS A CA 1
ATOM 584 C C . LYS A 1 72 ? 0.807 10.584 -6.196 1.00 93.81 72 LYS A C 1
ATOM 586 O O . LYS A 1 72 ? 0.238 10.857 -5.142 1.00 93.81 72 LYS A O 1
ATOM 591 N N . ALA A 1 73 ? 1.668 9.574 -6.306 1.00 91.75 73 ALA A N 1
ATOM 592 C CA . ALA A 1 73 ? 2.033 8.715 -5.178 1.00 91.75 73 ALA A CA 1
ATOM 593 C C . ALA A 1 73 ? 2.762 9.493 -4.064 1.00 91.75 73 ALA A C 1
ATOM 595 O O . ALA A 1 73 ? 2.469 9.301 -2.880 1.00 91.75 73 ALA A O 1
ATOM 596 N N . THR A 1 74 ? 3.649 10.423 -4.430 1.00 93.44 74 THR A N 1
ATOM 597 C CA . THR A 1 74 ? 4.326 11.318 -3.482 1.00 93.44 74 THR A CA 1
ATOM 598 C C . THR A 1 74 ? 3.328 12.246 -2.793 1.00 93.44 74 THR A C 1
ATOM 600 O O . THR A 1 74 ? 3.322 12.316 -1.568 1.00 93.44 74 THR A O 1
ATOM 603 N N . MET A 1 75 ? 2.429 12.897 -3.543 1.00 94.19 75 MET A N 1
ATOM 604 C CA . MET A 1 75 ? 1.375 13.740 -2.959 1.00 94.19 75 MET A CA 1
ATOM 605 C C . MET A 1 75 ? 0.484 12.948 -1.995 1.00 94.19 75 MET A C 1
ATOM 607 O O . MET A 1 75 ? 0.222 13.405 -0.888 1.00 94.19 75 MET A O 1
ATOM 611 N N . ALA A 1 76 ? 0.075 11.732 -2.370 1.00 89.94 76 ALA A N 1
ATOM 612 C CA . ALA A 1 76 ? -0.711 10.862 -1.498 1.00 89.94 76 ALA A CA 1
ATOM 613 C C . ALA A 1 76 ? 0.043 10.479 -0.212 1.00 89.94 76 ALA A C 1
ATOM 615 O O . ALA A 1 76 ? -0.568 10.402 0.852 1.00 89.94 76 ALA A O 1
ATOM 616 N N . SER A 1 77 ? 1.359 10.265 -0.296 1.00 90.06 77 SER A N 1
ATOM 617 C CA . SER A 1 77 ? 2.207 9.991 0.871 1.00 90.06 77 SER A CA 1
ATOM 618 C C . SER A 1 77 ? 2.302 11.200 1.804 1.00 90.06 77 SER A C 1
ATOM 620 O O . SER A 1 77 ? 2.184 11.040 3.015 1.00 90.06 77 SER A O 1
ATOM 622 N N . VAL A 1 78 ? 2.448 12.411 1.255 1.00 92.94 78 VAL A N 1
ATOM 623 C CA . VAL A 1 78 ? 2.473 13.660 2.037 1.00 92.94 78 VAL A CA 1
ATOM 624 C C . VAL A 1 78 ? 1.129 13.914 2.722 1.00 92.94 78 VAL A C 1
ATOM 626 O O . VAL A 1 78 ? 1.104 14.196 3.917 1.00 92.94 78 VAL A O 1
ATOM 629 N N . LEU A 1 79 ? 0.010 13.745 2.007 1.00 89.81 79 LEU A N 1
ATOM 630 C CA . LEU A 1 79 ? -1.329 13.869 2.594 1.00 89.81 79 LEU A CA 1
ATOM 631 C C . LEU A 1 79 ? -1.520 12.880 3.747 1.00 89.81 79 LEU A C 1
ATOM 633 O O . LEU A 1 79 ? -1.931 13.270 4.837 1.00 89.81 79 LEU A O 1
ATOM 637 N N . LYS A 1 80 ? -1.105 11.625 3.558 1.00 88.19 80 LYS A N 1
ATOM 638 C CA . LYS A 1 80 ? -1.151 10.618 4.620 1.00 88.19 80 LYS A CA 1
ATOM 639 C C . LYS A 1 80 ? -0.329 11.020 5.852 1.00 88.19 80 LYS A C 1
ATOM 641 O O . LYS A 1 80 ? -0.743 10.735 6.970 1.00 88.19 80 LYS A O 1
ATOM 646 N N . LEU A 1 81 ? 0.828 11.663 5.673 1.00 8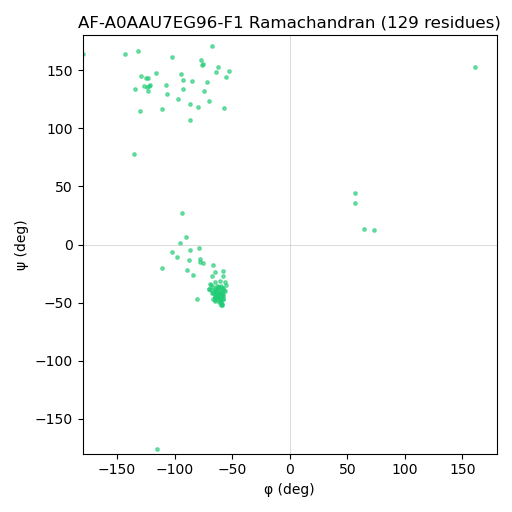9.69 81 LEU A N 1
ATOM 647 C CA . LEU A 1 81 ? 1.612 12.181 6.798 1.00 89.69 81 LEU A CA 1
ATOM 648 C C . LEU A 1 81 ? 0.873 13.308 7.527 1.00 89.69 81 LEU A C 1
ATOM 650 O O . LEU A 1 81 ? 0.865 13.314 8.753 1.00 89.69 81 LEU A O 1
ATOM 654 N N . SER A 1 82 ? 0.214 14.213 6.797 1.00 89.31 82 SER A N 1
ATOM 655 C CA . SER A 1 82 ? -0.600 15.270 7.416 1.00 89.31 82 SER A CA 1
ATOM 656 C C . SER A 1 82 ? -1.807 14.720 8.183 1.00 89.31 82 SER A C 1
ATOM 658 O O . SER A 1 82 ? -2.165 15.242 9.230 1.00 89.31 82 SER A O 1
ATOM 660 N N . GLU A 1 83 ? -2.382 13.599 7.741 1.00 88.19 83 GLU A N 1
ATOM 661 C CA . GLU A 1 83 ? -3.474 12.927 8.453 1.00 88.19 83 GLU A CA 1
ATOM 662 C C . GLU A 1 83 ? -3.029 12.340 9.808 1.00 88.19 83 GLU A C 1
ATOM 664 O O . GLU A 1 83 ? -3.875 12.055 10.652 1.00 88.19 83 GLU A O 1
ATOM 669 N N . LEU A 1 84 ? -1.727 12.153 10.069 1.00 86.25 84 LEU A N 1
ATOM 670 C CA . LEU A 1 84 ? -1.257 11.596 11.347 1.00 86.25 84 LEU A CA 1
ATOM 671 C C . LEU A 1 84 ? -1.502 12.530 12.538 1.00 86.25 84 LEU A C 1
ATOM 673 O O . LEU A 1 84 ? -1.669 12.033 13.653 1.00 86.25 84 LEU A O 1
ATOM 677 N N . SER A 1 85 ? -1.560 13.848 12.319 1.00 88.50 85 SER A N 1
ATOM 678 C CA . SER A 1 85 ? -1.921 14.818 13.364 1.00 88.50 85 SER A CA 1
ATOM 679 C C . SER A 1 85 ? -3.423 14.880 13.639 1.00 88.50 85 SER A C 1
ATOM 681 O O . SER A 1 85 ? -3.837 15.460 14.640 1.00 88.50 85 SER A O 1
ATOM 683 N N . GLU A 1 86 ? -4.245 14.281 12.778 1.00 92.69 86 GLU A N 1
ATOM 684 C CA . GLU A 1 86 ? -5.695 14.283 12.932 1.00 92.69 86 GLU A CA 1
ATOM 685 C C . GLU A 1 86 ? -6.173 13.285 13.985 1.00 92.69 86 GLU A C 1
ATOM 687 O O . GLU A 1 86 ? -5.516 12.287 14.291 1.00 92.69 86 GLU A O 1
ATOM 692 N N . SER A 1 87 ? -7.380 13.506 14.509 1.00 92.88 87 SER A N 1
ATOM 693 C CA . SER A 1 87 ? -8.009 12.559 15.434 1.00 92.88 87 SER A CA 1
ATOM 694 C C . SER A 1 87 ? -8.255 11.195 14.770 1.00 92.88 87 SER A C 1
ATOM 696 O O . SER A 1 87 ? -8.508 11.104 13.567 1.00 92.88 87 SER A O 1
ATOM 698 N N . ALA A 1 88 ? -8.277 10.115 15.560 1.00 91.44 88 ALA A N 1
ATOM 699 C CA . ALA A 1 88 ? -8.602 8.778 15.048 1.00 91.44 88 ALA A CA 1
ATOM 700 C C . ALA A 1 88 ? -9.972 8.727 14.344 1.00 91.44 88 ALA A C 1
ATOM 702 O O . ALA A 1 88 ? -10.137 7.988 13.376 1.00 91.44 88 ALA A O 1
ATOM 703 N N . ARG A 1 89 ? -10.935 9.542 14.798 1.00 92.69 89 ARG A N 1
ATOM 704 C CA . ARG A 1 89 ? -12.249 9.679 14.160 1.00 92.69 89 ARG A CA 1
ATOM 705 C C . ARG A 1 89 ? -12.139 10.325 12.781 1.00 92.69 89 ARG A C 1
ATOM 707 O O . ARG A 1 89 ? -12.699 9.801 11.827 1.00 92.69 89 ARG A O 1
ATOM 714 N N . THR A 1 90 ? -11.393 11.422 12.663 1.00 92.94 90 THR A N 1
ATOM 715 C CA . THR A 1 90 ? -11.161 12.093 11.376 1.00 92.94 90 THR A CA 1
ATOM 716 C C . THR A 1 90 ? -10.464 11.152 10.395 1.00 92.94 90 THR A C 1
ATOM 718 O O . THR A 1 90 ? -10.955 10.960 9.286 1.00 92.94 90 THR A O 1
ATOM 721 N N . ARG A 1 91 ? -9.383 10.479 10.822 1.00 93.62 91 ARG A N 1
ATOM 722 C CA . ARG A 1 91 ? -8.679 9.486 9.989 1.00 93.62 91 ARG A CA 1
ATOM 723 C C . ARG A 1 91 ? -9.600 8.353 9.538 1.00 93.62 91 ARG A C 1
ATOM 725 O O . ARG A 1 91 ? -9.493 7.886 8.407 1.00 93.62 91 ARG A O 1
ATOM 732 N N . TYR A 1 92 ? -10.512 7.915 10.408 1.00 93.62 92 TYR A N 1
ATOM 733 C CA . TYR A 1 92 ? -11.498 6.899 10.060 1.00 93.62 92 TYR A CA 1
ATOM 734 C C . TYR A 1 92 ? -12.477 7.379 8.984 1.00 93.62 92 TYR A C 1
ATOM 736 O O . TYR A 1 92 ? -12.685 6.667 8.006 1.00 93.62 92 TYR A O 1
ATOM 744 N N . LYS A 1 93 ? -13.019 8.595 9.107 1.00 92.69 93 LYS A N 1
ATOM 745 C CA . LYS A 1 93 ? -13.905 9.180 8.088 1.00 92.69 93 LYS A CA 1
ATOM 746 C C . LYS A 1 93 ? -13.214 9.313 6.734 1.00 92.69 93 LYS A C 1
ATOM 748 O O . LYS A 1 93 ? -13.733 8.809 5.742 1.00 92.69 93 LYS A O 1
ATOM 753 N N . VAL A 1 94 ? -12.006 9.881 6.714 1.00 92.44 94 VAL A N 1
ATOM 754 C CA . VAL A 1 94 ? -11.194 10.014 5.492 1.00 92.44 94 VAL A CA 1
ATOM 755 C C . VAL A 1 94 ? -10.942 8.647 4.848 1.00 92.44 94 VAL A C 1
ATOM 757 O O . VAL A 1 94 ? -11.020 8.509 3.629 1.00 92.44 94 VAL A O 1
ATOM 760 N N . LEU A 1 95 ? -10.692 7.605 5.651 1.00 92.44 95 LEU A N 1
ATOM 761 C CA . LEU A 1 95 ? -10.536 6.241 5.146 1.00 92.44 95 LEU A CA 1
ATOM 762 C C . LEU A 1 95 ? -11.801 5.735 4.436 1.00 92.44 95 LEU A C 1
ATOM 764 O O . LEU A 1 95 ? -11.687 5.120 3.376 1.00 92.44 95 LEU A O 1
ATOM 768 N N . LEU A 1 96 ? -12.985 5.973 5.006 1.00 92.50 96 LEU A N 1
ATOM 769 C CA . LEU A 1 96 ? -14.259 5.547 4.419 1.00 92.50 96 LEU A CA 1
ATOM 770 C C . LEU A 1 96 ? -14.606 6.334 3.153 1.00 92.50 96 LEU A C 1
ATOM 772 O O . LEU A 1 96 ? -15.077 5.743 2.186 1.00 92.50 96 LEU A O 1
ATOM 776 N N . GLU A 1 97 ? -14.325 7.635 3.130 1.00 91.81 97 GLU A N 1
ATOM 777 C CA . GLU A 1 97 ? -14.511 8.479 1.945 1.00 91.81 97 GLU A CA 1
ATOM 778 C C . GLU A 1 97 ? -13.584 8.048 0.805 1.00 91.81 97 GLU A C 1
ATOM 780 O O . GLU A 1 97 ? -14.009 7.904 -0.342 1.00 91.81 97 GLU A O 1
ATOM 785 N N . LYS A 1 98 ? -12.315 7.776 1.128 1.00 89.25 98 LYS A N 1
ATOM 786 C CA . L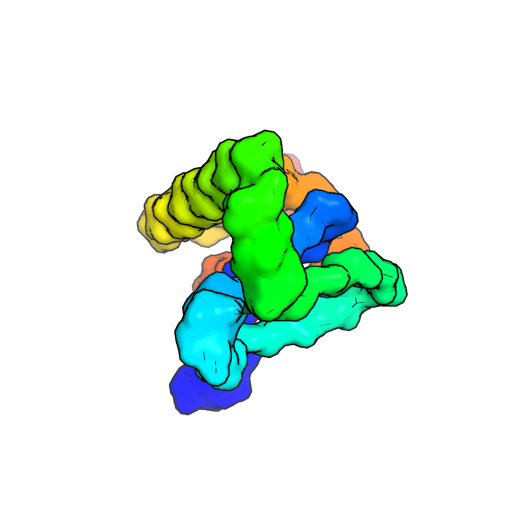YS A 1 98 ? -11.314 7.326 0.157 1.00 89.25 98 LYS A CA 1
ATOM 787 C C . LYS A 1 98 ? -11.594 5.914 -0.353 1.00 89.25 98 LYS A C 1
ATOM 789 O O . LYS A 1 98 ? -11.320 5.618 -1.515 1.00 89.25 98 LYS A O 1
ATOM 794 N N . TYR A 1 99 ? -12.134 5.048 0.505 1.00 91.06 99 TYR A N 1
ATOM 795 C CA . TYR A 1 99 ? -12.393 3.643 0.204 1.00 91.06 99 TYR A CA 1
ATOM 796 C C . TYR A 1 99 ? -13.779 3.192 0.686 1.00 91.06 99 TYR A C 1
ATOM 798 O O . TYR A 1 99 ? -13.882 2.443 1.662 1.00 91.06 99 TYR A O 1
ATOM 806 N N . PRO A 1 100 ? -14.858 3.532 -0.039 1.00 90.56 100 PRO A N 1
ATOM 807 C CA . PRO A 1 100 ? -16.225 3.250 0.411 1.00 90.56 100 PRO A CA 1
ATOM 808 C C . PRO A 1 100 ? -16.519 1.766 0.682 1.00 90.56 100 PRO A C 1
ATOM 810 O O . PRO A 1 100 ? -17.364 1.430 1.505 1.00 90.56 100 PRO A O 1
ATOM 813 N N . LYS A 1 101 ? -15.804 0.850 0.013 1.00 90.38 101 LYS A N 1
ATOM 814 C CA . LYS A 1 101 ? -15.989 -0.607 0.147 1.00 90.38 101 LYS A CA 1
ATOM 815 C C . LYS A 1 101 ? -15.046 -1.271 1.156 1.00 90.38 101 LYS A C 1
ATOM 817 O O . LYS A 1 101 ? -15.095 -2.488 1.321 1.00 90.38 101 LYS A O 1
ATOM 822 N N . ILE A 1 102 ? -14.182 -0.513 1.836 1.00 93.81 102 ILE A N 1
ATOM 823 C CA . ILE A 1 102 ? -13.116 -1.092 2.669 1.00 93.81 102 ILE A CA 1
ATOM 824 C C . ILE A 1 102 ? -13.650 -1.956 3.811 1.00 93.81 102 ILE A C 1
ATOM 826 O O . ILE A 1 102 ? -13.090 -3.006 4.104 1.00 93.81 102 ILE A O 1
ATOM 830 N N . GLN A 1 103 ? -14.771 -1.558 4.413 1.00 91.62 103 GLN A N 1
ATOM 831 C CA . GLN A 1 103 ? -15.366 -2.270 5.546 1.00 91.62 103 GLN A CA 1
ATOM 832 C C . GLN A 1 103 ? -15.859 -3.679 5.187 1.00 91.62 103 GLN A C 1
ATOM 834 O O . GLN A 1 103 ? -15.979 -4.515 6.078 1.00 91.62 103 GLN A O 1
ATOM 839 N N . GLN A 1 104 ? -16.160 -3.930 3.909 1.00 92.12 104 GLN A N 1
ATOM 840 C CA . GLN A 1 104 ? -16.657 -5.219 3.417 1.00 92.12 104 GLN A CA 1
ATOM 841 C C . GLN A 1 104 ? -15.518 -6.161 3.007 1.00 92.12 104 GLN A C 1
ATOM 843 O O . GLN A 1 104 ? -15.713 -7.369 2.960 1.00 92.12 104 GLN A O 1
ATOM 848 N N . ARG A 1 105 ? -14.340 -5.603 2.705 1.00 94.50 105 ARG A N 1
ATOM 849 C CA . ARG A 1 105 ? -13.211 -6.314 2.082 1.00 94.50 105 ARG A CA 1
ATOM 850 C C . ARG A 1 105 ? -12.019 -6.505 3.011 1.00 94.50 105 ARG A C 1
ATOM 852 O O . ARG A 1 105 ? -11.173 -7.360 2.780 1.00 94.50 105 ARG A O 1
ATOM 859 N N . VAL A 1 106 ? -11.931 -5.696 4.064 1.00 95.44 106 VAL A N 1
ATOM 860 C CA . VAL A 1 106 ? -10.790 -5.672 4.980 1.00 95.44 106 VAL A CA 1
ATOM 861 C C . VAL A 1 106 ? -11.260 -5.943 6.402 1.00 95.44 106 VAL A C 1
ATOM 863 O O . VAL A 1 106 ? -12.254 -5.386 6.875 1.00 95.44 106 VAL A O 1
ATOM 866 N N . SER A 1 107 ? -10.515 -6.787 7.118 1.00 94.75 107 SER A N 1
ATOM 867 C CA . SER A 1 107 ? -10.831 -7.097 8.509 1.00 94.75 107 SER A CA 1
ATOM 868 C C . SER A 1 107 ? -10.720 -5.860 9.408 1.00 94.75 107 SER A C 1
ATOM 870 O O . SER A 1 107 ? -9.864 -4.991 9.230 1.00 94.75 107 SER A O 1
ATOM 872 N N . GLN A 1 108 ? -11.539 -5.810 10.459 1.00 93.44 108 GLN A N 1
ATOM 873 C CA . GLN A 1 108 ? -11.488 -4.719 11.440 1.00 93.44 108 GLN A CA 1
ATOM 874 C C . GLN A 1 108 ? -10.122 -4.627 12.135 1.00 93.44 108 GLN A C 1
ATOM 876 O O . GLN A 1 108 ? -9.670 -3.533 12.456 1.00 93.44 108 GLN A O 1
ATOM 881 N N . LYS A 1 109 ? -9.428 -5.759 12.316 1.00 94.38 109 LYS A N 1
ATOM 882 C CA . LYS A 1 109 ? -8.072 -5.797 12.878 1.00 94.38 109 LYS A CA 1
ATOM 883 C C . LYS A 1 109 ? -7.066 -5.065 11.982 1.00 94.38 109 LYS A C 1
ATOM 885 O O . LYS A 1 109 ? -6.281 -4.269 12.488 1.00 94.38 109 LYS A O 1
ATOM 890 N N . GLN A 1 110 ? -7.116 -5.292 10.669 1.00 95.19 110 GLN A N 1
ATOM 891 C CA . GLN A 1 110 ? -6.244 -4.608 9.706 1.00 95.19 110 GLN A CA 1
ATOM 892 C C . GLN A 1 110 ? -6.584 -3.117 9.590 1.00 95.19 110 GLN A C 1
ATOM 894 O O . GLN A 1 110 ? -5.679 -2.290 9.531 1.00 95.19 110 GLN A O 1
ATOM 899 N N . ILE A 1 111 ? -7.874 -2.755 9.620 1.00 95.38 111 ILE A N 1
ATOM 900 C CA . ILE A 1 111 ? -8.306 -1.347 9.648 1.00 95.38 111 ILE A CA 1
ATOM 901 C C . ILE A 1 111 ? -7.797 -0.651 10.921 1.00 95.38 111 ILE A C 1
ATOM 903 O O . ILE A 1 111 ? -7.253 0.448 10.839 1.00 95.38 111 ILE A O 1
ATOM 907 N N . ALA A 1 112 ? -7.922 -1.291 12.087 1.00 94.62 112 ALA A N 1
ATOM 908 C CA . ALA A 1 112 ? -7.429 -0.748 13.353 1.00 94.62 112 ALA A CA 1
ATOM 909 C C . ALA A 1 112 ? -5.904 -0.552 13.325 1.00 94.62 112 ALA A C 1
ATOM 911 O O . ALA A 1 112 ? -5.419 0.524 13.674 1.00 94.62 112 ALA A O 1
ATOM 912 N N . SER A 1 113 ? -5.169 -1.551 12.818 1.00 94.38 113 SER A N 1
ATOM 913 C CA . SER A 1 113 ? -3.716 -1.479 12.607 1.00 94.38 113 SER A CA 1
ATOM 914 C C . SER A 1 113 ? -3.328 -0.314 11.689 1.00 94.38 113 SER A C 1
ATOM 916 O O . SER A 1 113 ? -2.474 0.494 12.049 1.00 94.38 113 SER A O 1
ATOM 918 N N . PHE A 1 114 ? -4.016 -0.150 10.553 1.00 93.12 114 PHE A N 1
ATOM 919 C CA . PHE A 1 114 ? -3.776 0.953 9.616 1.00 93.12 114 PHE A CA 1
ATOM 920 C C . PHE A 1 114 ? -4.011 2.336 10.240 1.00 93.12 114 PHE A C 1
ATOM 922 O O . PHE A 1 114 ? -3.239 3.266 10.007 1.00 93.12 114 PHE A O 1
ATOM 929 N N . LEU A 1 115 ? -5.058 2.471 11.057 1.00 92.69 115 LEU A N 1
ATOM 930 C CA . LEU A 1 115 ? -5.400 3.714 11.757 1.00 92.69 115 LEU A CA 1
ATOM 931 C C . LEU A 1 115 ? -4.549 3.965 13.010 1.00 92.69 115 LEU A C 1
ATOM 933 O O . LEU A 1 115 ? -4.717 5.012 13.644 1.00 92.69 115 LEU A O 1
ATOM 937 N N . GLN A 1 116 ? -3.658 3.029 13.354 1.00 90.62 116 GLN A N 1
ATOM 938 C CA . GLN A 1 116 ? -2.810 3.048 14.548 1.00 90.62 116 GLN A CA 1
ATOM 939 C C . GLN A 1 116 ? -3.624 3.162 15.845 1.00 90.62 116 GLN A C 1
ATOM 941 O O . GLN A 1 116 ? -3.309 3.945 16.738 1.00 90.62 116 GLN A O 1
ATOM 946 N N . ILE A 1 117 ? -4.706 2.387 15.935 1.00 93.00 117 ILE A N 1
ATOM 947 C CA . ILE A 1 117 ? -5.559 2.284 17.124 1.00 93.00 117 ILE A CA 1
ATOM 948 C C . ILE A 1 117 ? -5.818 0.819 17.471 1.00 93.00 117 ILE A C 1
ATOM 950 O O . ILE A 1 117 ? -5.583 -0.083 16.667 1.00 93.00 117 ILE A O 1
ATOM 954 N N . THR A 1 118 ? -6.338 0.564 18.671 1.00 93.19 118 THR A N 1
ATOM 955 C CA . THR A 1 118 ? -6.716 -0.800 19.053 1.00 93.19 118 THR A CA 1
ATOM 956 C C . THR A 1 118 ? -8.034 -1.224 18.383 1.00 93.19 118 THR A C 1
ATOM 958 O O . THR A 1 118 ? -8.876 -0.368 18.074 1.00 93.19 118 THR A O 1
ATOM 961 N N . PRO A 1 119 ? -8.272 -2.533 18.172 1.00 93.00 119 PRO A N 1
ATOM 962 C CA . PRO A 1 119 ? -9.553 -3.033 17.668 1.00 93.00 119 PRO A CA 1
ATOM 963 C C . PRO A 1 119 ? -10.759 -2.592 18.514 1.00 93.00 119 PRO A C 1
ATOM 965 O O . PRO A 1 119 ? -11.824 -2.293 17.973 1.00 93.00 119 PRO A O 1
ATOM 968 N N . GLU A 1 120 ? -10.596 -2.481 19.834 1.00 93.81 120 GLU A N 1
ATOM 969 C CA . GLU A 1 120 ? -11.633 -2.008 20.760 1.00 93.81 120 GLU A CA 1
ATOM 970 C C . GLU A 1 120 ? -11.939 -0.524 20.537 1.00 93.81 120 GLU A C 1
ATOM 972 O O . GLU A 1 120 ? -13.105 -0.124 20.537 1.00 93.81 120 GLU A O 1
ATOM 977 N N . ALA A 1 121 ? -10.907 0.298 20.314 1.00 93.81 121 ALA A N 1
ATOM 978 C CA . ALA A 1 121 ? -11.076 1.710 19.988 1.00 93.81 121 ALA A CA 1
ATOM 979 C C . ALA A 1 121 ? -11.814 1.894 18.653 1.00 93.81 121 ALA A C 1
ATOM 981 O O . ALA A 1 121 ? -12.746 2.696 18.584 1.00 93.81 121 ALA A O 1
ATOM 982 N N . LEU A 1 122 ? -11.471 1.103 17.629 1.00 94.81 122 LEU A N 1
ATOM 983 C CA . LEU A 1 122 ? -12.189 1.104 16.351 1.00 94.81 122 LEU A CA 1
ATOM 984 C C . LEU A 1 122 ? -13.658 0.686 16.521 1.00 94.81 122 LEU A C 1
ATOM 986 O O . LEU A 1 122 ? -14.554 1.320 15.964 1.00 94.81 122 LEU A O 1
ATOM 990 N N . SER A 1 123 ? -13.919 -0.354 17.317 1.00 93.19 123 SER A N 1
ATOM 991 C CA . SER A 1 123 ? -15.280 -0.816 17.618 1.00 93.19 123 SER A CA 1
ATOM 992 C C . SER A 1 123 ? -16.125 0.285 18.271 1.00 93.19 123 SER A C 1
ATOM 994 O O . SER A 1 123 ? -17.265 0.518 17.862 1.00 93.19 123 SER A O 1
ATOM 996 N N . ARG A 1 124 ? -15.554 1.031 19.230 1.00 91.69 124 ARG A N 1
ATOM 997 C CA . ARG A 1 124 ? -16.216 2.193 19.849 1.00 91.69 124 ARG A CA 1
ATOM 998 C C . ARG A 1 124 ? -16.493 3.315 18.844 1.00 91.69 124 ARG A C 1
ATOM 1000 O O . ARG A 1 124 ? -17.608 3.829 18.830 1.00 91.69 124 ARG A O 1
ATOM 1007 N N . LEU A 1 125 ? -15.524 3.656 17.988 1.00 91.19 125 LEU A N 1
ATOM 1008 C CA . LEU A 1 125 ? -15.696 4.688 16.954 1.00 91.19 125 LEU A CA 1
ATOM 1009 C C . LEU A 1 125 ? -16.862 4.358 16.017 1.00 91.19 125 LEU A C 1
ATOM 1011 O O . LEU A 1 125 ? -17.734 5.195 15.806 1.00 91.19 125 LEU A O 1
ATOM 1015 N N . ARG A 1 126 ? -16.939 3.116 15.535 1.00 89.44 126 ARG A N 1
ATOM 1016 C CA . ARG A 1 126 ? -18.017 2.674 14.640 1.00 89.44 126 ARG A CA 1
ATOM 1017 C C . ARG A 1 126 ? -19.401 2.795 15.267 1.00 89.44 126 ARG A C 1
ATOM 1019 O O . ARG A 1 126 ? -20.317 3.293 14.620 1.00 89.44 126 ARG A O 1
ATOM 1026 N N . LYS A 1 127 ? -19.548 2.395 16.535 1.00 87.94 127 LYS A N 1
ATOM 1027 C CA . LYS A 1 127 ? -20.821 2.536 17.262 1.00 87.94 127 LYS A CA 1
ATOM 1028 C C . LYS A 1 127 ? -21.268 3.996 17.363 1.00 87.94 127 LYS A C 1
ATOM 1030 O O . LYS A 1 127 ? -22.455 4.261 17.260 1.00 87.94 127 LYS A O 1
ATOM 1035 N N . SER A 1 128 ? -20.327 4.929 17.519 1.00 80.56 128 SER A N 1
ATOM 1036 C CA . SER A 1 128 ? -20.632 6.364 17.610 1.00 80.56 128 SER A CA 1
ATOM 1037 C C . SER A 1 128 ? -20.992 7.034 16.277 1.00 80.56 128 SER A C 1
ATOM 1039 O O . SER A 1 128 ? -21.509 8.145 16.291 1.00 80.56 128 SER A O 1
ATOM 1041 N N . GLU A 1 129 ? -20.701 6.396 15.138 1.00 70.25 129 GLU A N 1
ATOM 1042 C CA . GLU A 1 129 ? -21.032 6.914 13.798 1.00 70.25 129 GLU A CA 1
ATOM 1043 C C . GLU A 1 129 ? -22.255 6.242 13.166 1.00 70.25 129 GLU A C 1
ATOM 1045 O O . GLU A 1 129 ? -22.709 6.683 12.119 1.00 70.25 129 GLU A O 1
ATOM 1050 N N . THR A 1 130 ? -22.802 5.195 13.793 1.00 58.97 130 THR A N 1
ATOM 1051 C CA . THR A 1 130 ? -24.020 4.503 13.324 1.00 58.97 130 THR A CA 1
ATOM 1052 C C . THR A 1 130 ? -25.292 5.072 13.991 1.00 58.97 130 THR A C 1
ATOM 1054 O O . THR A 1 130 ? -26.264 4.345 14.173 1.00 58.97 130 THR A O 1
ATOM 1057 N N . LEU A 1 131 ? -25.269 6.348 14.397 1.00 41.66 131 LEU A N 1
ATOM 1058 C CA . LEU A 1 131 ? -26.401 7.097 14.964 1.00 41.66 131 LEU A CA 1
ATOM 1059 C C . LEU A 1 131 ? -26.808 8.226 14.017 1.00 41.66 131 LEU A C 1
ATOM 1061 O O . LEU A 1 131 ? -25.895 8.982 13.612 1.00 41.66 131 LEU A O 1
#

Mean predicted aligned error: 4.13 Å

Nearest PDB structures (foldseek):
  7ff8-assembly1_A  TM=7.704E-01  e=1.463E-01  Pseudomonas aeruginosa PAO1

Radius of gyration: 17.28 Å; Cα contacts (8 Å, |Δi|>4): 70; chains: 1; bounding box: 44×29×46 Å

InterPro domains:
  IPR014710 RmlC-like jelly roll fold [G3DSA:2.60.120.10] (1-80)
  IPR018490 Cyclic nucleotide-binding domain superfamily [SSF51206] (2-81)